Protein AF-A0A7D5QS75-F1 (afdb_monomer_lite)

Structure (mmCIF, N/CA/C/O backbone):
data_AF-A0A7D5QS75-F1
#
_entry.id   AF-A0A7D5QS75-F1
#
loop_
_atom_site.group_PDB
_atom_site.id
_atom_site.type_symbol
_atom_site.label_atom_i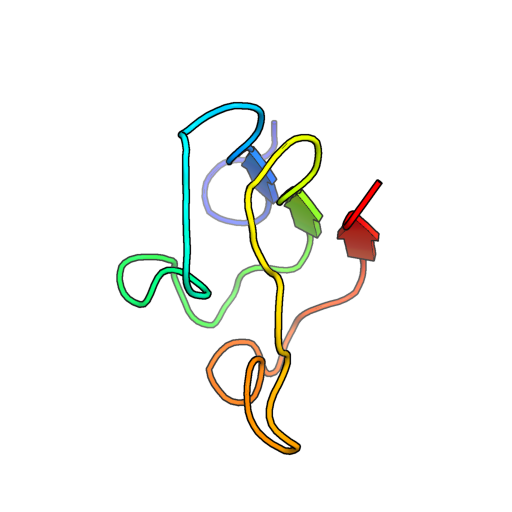d
_atom_site.label_alt_id
_atom_site.label_comp_id
_atom_site.label_asym_id
_atom_site.label_entity_id
_atom_site.label_seq_i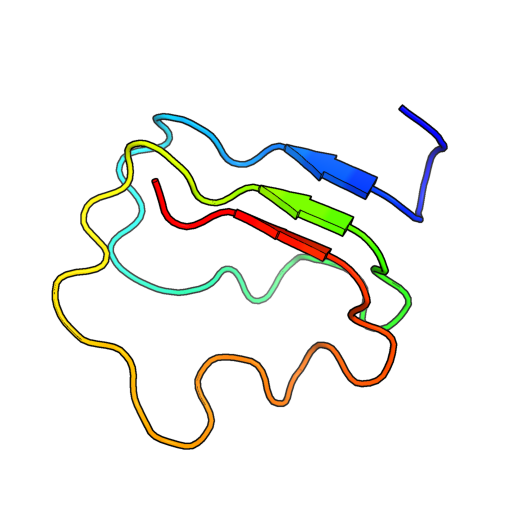d
_atom_site.pdbx_PDB_ins_code
_atom_site.Cartn_x
_atom_site.Cartn_y
_atom_site.Cartn_z
_atom_site.occupancy
_atom_site.B_iso_or_equiv
_atom_site.auth_seq_id
_atom_site.auth_comp_id
_atom_site.auth_asym_id
_atom_site.auth_atom_id
_atom_site.pdbx_PDB_model_num
ATOM 1 N N . VAL A 1 1 ? -1.087 12.758 9.472 1.00 57.44 1 VAL A N 1
ATOM 2 C CA . VAL A 1 1 ? -0.984 11.283 9.394 1.00 57.44 1 VAL A CA 1
ATOM 3 C C . VAL A 1 1 ? -1.399 10.711 10.737 1.00 57.44 1 VAL A C 1
ATOM 5 O O . VAL A 1 1 ? -0.808 11.096 11.739 1.00 57.44 1 VAL A O 1
ATOM 8 N N . VAL A 1 2 ? -2.445 9.882 10.783 1.00 64.00 2 VAL A N 1
ATOM 9 C CA . VAL A 1 2 ? -2.774 9.136 12.008 1.00 64.00 2 VAL A CA 1
ATOM 10 C C . VAL A 1 2 ? -1.895 7.881 12.017 1.00 64.00 2 VAL A C 1
ATOM 12 O O . VAL A 1 2 ? -1.994 7.092 11.070 1.00 64.00 2 VAL A O 1
ATOM 15 N N . PRO A 1 3 ? -1.002 7.710 13.008 1.00 69.25 3 PRO A N 1
ATOM 16 C CA . PRO A 1 3 ? -0.095 6.570 13.044 1.00 69.25 3 PRO A CA 1
ATOM 17 C C . PRO A 1 3 ? -0.882 5.254 13.050 1.00 69.25 3 PRO A C 1
ATOM 19 O O . PRO A 1 3 ? -1.942 5.163 13.667 1.00 69.25 3 PRO A O 1
ATOM 22 N N . ASN A 1 4 ? -0.365 4.249 12.341 1.00 73.56 4 ASN A N 1
ATOM 23 C CA . ASN A 1 4 ? -0.946 2.905 12.195 1.00 73.56 4 ASN A CA 1
ATOM 24 C C . ASN A 1 4 ? -2.304 2.825 11.464 1.00 73.56 4 ASN A C 1
ATOM 26 O O . ASN A 1 4 ? -2.932 1.768 11.467 1.00 73.56 4 ASN A O 1
ATOM 30 N N . ILE A 1 5 ? -2.750 3.914 10.823 1.00 92.81 5 ILE A N 1
ATOM 31 C CA . ILE A 1 5 ? -3.990 3.954 10.022 1.00 92.81 5 ILE A CA 1
ATOM 32 C C . ILE A 1 5 ? -3.721 4.387 8.576 1.00 92.81 5 ILE A C 1
ATOM 34 O O . ILE A 1 5 ? -4.381 3.902 7.655 1.00 92.81 5 ILE A O 1
ATOM 38 N N . SER A 1 6 ? -2.773 5.305 8.374 1.00 96.12 6 SER A N 1
ATOM 39 C CA . SER A 1 6 ? -2.486 5.922 7.078 1.00 96.12 6 SER A CA 1
ATOM 40 C C . SER A 1 6 ? -1.016 5.772 6.702 1.00 96.12 6 SER A C 1
ATOM 42 O O . SER A 1 6 ? -0.141 6.074 7.517 1.00 96.12 6 SER A O 1
ATOM 44 N N . TYR A 1 7 ? -0.768 5.341 5.464 1.00 96.06 7 TYR A N 1
ATOM 45 C CA . TYR A 1 7 ? 0.563 5.133 4.898 1.00 96.06 7 TYR A CA 1
ATOM 46 C C . TYR A 1 7 ? 0.702 5.888 3.579 1.00 96.06 7 TYR A C 1
ATOM 48 O O . TYR A 1 7 ? -0.129 5.747 2.683 1.00 96.06 7 TYR A O 1
ATOM 56 N N . GLN A 1 8 ? 1.764 6.690 3.488 1.00 96.00 8 GLN A N 1
ATOM 57 C CA . GLN A 1 8 ? 2.133 7.435 2.289 1.00 96.00 8 GLN A CA 1
ATOM 58 C C . GLN A 1 8 ? 3.334 6.759 1.635 1.00 96.00 8 GLN A C 1
ATOM 60 O O . GLN A 1 8 ? 4.423 6.727 2.207 1.00 96.00 8 GLN A O 1
ATOM 65 N N . CYS A 1 9 ? 3.121 6.206 0.448 1.00 95.81 9 CYS A N 1
ATOM 66 C CA . CYS A 1 9 ? 4.106 5.472 -0.337 1.00 95.81 9 CYS A CA 1
ATOM 67 C C . CYS A 1 9 ? 4.310 6.122 -1.714 1.00 95.81 9 CYS A C 1
ATOM 69 O O . CYS A 1 9 ? 4.535 5.422 -2.698 1.00 95.81 9 CYS A O 1
ATOM 71 N N . MET A 1 10 ? 4.220 7.451 -1.779 1.00 97.50 10 MET A N 1
ATOM 72 C CA . MET A 1 10 ? 4.314 8.226 -3.017 1.00 97.50 10 MET A CA 1
ATOM 73 C C . MET A 1 10 ? 5.735 8.231 -3.588 1.00 97.50 10 MET A C 1
ATOM 75 O O . MET A 1 10 ? 6.693 8.374 -2.829 1.00 97.50 10 MET A O 1
ATOM 79 N N . GLU A 1 11 ? 5.866 8.138 -4.913 1.00 97.88 11 GLU A N 1
ATOM 80 C CA . GLU A 1 11 ? 7.137 8.348 -5.638 1.00 97.88 11 GLU A CA 1
ATOM 81 C C . GLU A 1 11 ? 8.305 7.454 -5.156 1.00 97.88 11 GLU A C 1
ATOM 83 O O . GLU A 1 11 ? 9.484 7.797 -5.242 1.00 97.88 11 GLU A O 1
ATOM 88 N N . LEU A 1 12 ? 7.997 6.257 -4.651 1.00 97.31 12 LEU A N 1
ATOM 89 C CA . LEU A 1 12 ? 8.995 5.320 -4.119 1.00 97.31 12 LEU A CA 1
ATOM 90 C C . LEU A 1 12 ? 9.533 4.344 -5.177 1.00 97.31 12 LEU A C 1
ATOM 92 O O . LEU A 1 12 ? 10.244 3.396 -4.842 1.00 97.31 12 LEU A O 1
ATOM 96 N N . ASN A 1 13 ? 9.212 4.569 -6.455 1.00 97.38 13 ASN A N 1
ATOM 97 C CA . ASN A 1 13 ? 9.533 3.673 -7.569 1.00 97.38 13 ASN A CA 1
ATOM 98 C C . ASN A 1 13 ? 9.071 2.224 -7.323 1.00 97.38 13 ASN A C 1
ATOM 100 O O . ASN A 1 13 ? 9.772 1.266 -7.657 1.00 97.38 13 ASN A O 1
ATOM 104 N N . LEU A 1 14 ? 7.896 2.046 -6.715 1.00 97.25 14 LEU A N 1
ATOM 105 C CA . LEU A 1 14 ? 7.333 0.726 -6.444 1.00 97.25 14 LEU A CA 1
ATOM 106 C C . LEU A 1 14 ? 6.800 0.094 -7.731 1.00 97.25 14 LEU A C 1
ATOM 108 O O . LEU A 1 14 ? 6.082 0.725 -8.499 1.00 97.25 14 LEU A O 1
ATOM 112 N N . TYR A 1 15 ? 7.106 -1.187 -7.918 1.00 96.56 15 TYR A N 1
ATOM 113 C CA . TYR A 1 15 ? 6.596 -2.006 -9.028 1.00 96.56 15 TYR A CA 1
ATOM 114 C C . TYR A 1 15 ? 5.542 -3.026 -8.574 1.00 96.56 15 TYR A C 1
ATOM 116 O O . TYR A 1 15 ? 4.976 -3.755 -9.385 1.00 96.56 15 TYR A O 1
ATOM 124 N N . LYS A 1 16 ? 5.298 -3.104 -7.262 1.00 95.44 16 LYS A N 1
ATOM 125 C CA . LYS A 1 16 ? 4.305 -3.970 -6.624 1.00 95.44 16 LYS A CA 1
ATOM 126 C C . LYS A 1 16 ? 3.753 -3.297 -5.370 1.00 95.44 16 LYS A C 1
ATOM 128 O O . LYS A 1 16 ? 4.397 -2.416 -4.804 1.00 95.44 16 LYS A O 1
ATOM 133 N N . VAL A 1 17 ? 2.597 -3.766 -4.915 1.00 95.81 17 VAL A N 1
ATOM 134 C CA . VAL A 1 17 ? 2.016 -3.345 -3.637 1.00 95.81 17 VAL A CA 1
ATOM 135 C C . VAL A 1 17 ? 2.930 -3.807 -2.481 1.00 95.81 17 VAL A C 1
ATOM 137 O O . VAL A 1 17 ? 3.349 -4.970 -2.490 1.00 95.81 17 VAL A O 1
ATOM 140 N N . PRO A 1 18 ? 3.281 -2.934 -1.515 1.00 93.94 18 PRO A N 1
ATOM 141 C CA . PRO A 1 18 ? 4.106 -3.303 -0.363 1.00 93.94 18 PRO A CA 1
ATOM 142 C C . PRO A 1 18 ? 3.427 -4.337 0.545 1.00 93.94 18 PRO A C 1
ATOM 144 O O . PRO A 1 18 ? 2.219 -4.291 0.754 1.00 93.94 18 PRO A O 1
ATOM 147 N N . ASP A 1 19 ? 4.212 -5.242 1.124 1.00 92.00 19 ASP A N 1
ATOM 148 C CA . ASP A 1 19 ? 3.774 -6.296 2.054 1.00 92.00 19 ASP A CA 1
ATOM 149 C C . ASP A 1 19 ? 4.145 -6.003 3.521 1.00 92.00 19 ASP A C 1
ATOM 151 O O . ASP A 1 19 ? 3.677 -6.679 4.434 1.00 92.00 19 ASP A O 1
ATOM 155 N N . ASN A 1 20 ? 4.942 -4.961 3.765 1.00 91.06 20 ASN A N 1
ATOM 156 C CA . ASN A 1 20 ? 5.397 -4.525 5.087 1.00 91.06 20 ASN A CA 1
ATOM 157 C C . ASN A 1 20 ? 4.485 -3.471 5.746 1.00 91.06 20 ASN A C 1
ATOM 159 O O . ASN A 1 20 ? 4.883 -2.829 6.720 1.00 91.06 20 ASN A O 1
ATOM 163 N N . ILE A 1 21 ? 3.280 -3.274 5.214 1.00 94.12 21 ILE A N 1
ATOM 164 C CA . ILE A 1 21 ? 2.286 -2.332 5.732 1.00 94.12 21 ILE A CA 1
ATOM 165 C C . ILE A 1 21 ? 1.246 -3.112 6.560 1.00 94.12 21 ILE A C 1
ATOM 167 O O . ILE A 1 21 ? 0.784 -4.160 6.107 1.00 94.12 21 ILE A O 1
ATOM 171 N N . PRO A 1 22 ? 0.851 -2.643 7.762 1.00 95.38 22 PRO A N 1
ATOM 172 C CA . PRO A 1 22 ? -0.112 -3.346 8.604 1.00 95.38 22 PRO A CA 1
ATOM 173 C C . PRO A 1 22 ? -1.461 -3.587 7.930 1.00 95.38 22 PRO A C 1
ATOM 175 O O . PRO A 1 22 ? -1.994 -2.722 7.232 1.00 95.38 22 PRO A O 1
ATOM 178 N N . THR A 1 23 ? -2.065 -4.733 8.239 1.00 95.38 23 THR A N 1
ATOM 179 C CA . THR A 1 23 ? -3.386 -5.138 7.732 1.00 95.38 23 THR A CA 1
ATOM 180 C C . THR A 1 23 ? -4.526 -4.224 8.204 1.00 95.38 23 THR A C 1
ATOM 182 O O . THR A 1 23 ? -5.569 -4.171 7.559 1.00 95.38 23 THR A O 1
ATOM 185 N N . SER A 1 24 ? -4.317 -3.463 9.288 1.00 95.69 24 SER A N 1
ATOM 186 C CA . SER A 1 24 ? -5.244 -2.449 9.820 1.00 95.69 24 SER A CA 1
ATOM 187 C C . SER A 1 24 ? -5.216 -1.114 9.062 1.00 95.69 24 SER A C 1
ATOM 189 O O . SER A 1 24 ? -5.828 -0.135 9.493 1.00 95.69 24 SER A O 1
ATOM 191 N N . THR A 1 25 ? -4.448 -1.022 7.974 1.00 96.38 25 THR A N 1
ATOM 192 C CA . THR A 1 25 ? -4.340 0.202 7.174 1.00 96.38 25 THR A CA 1
ATOM 193 C C . THR A 1 25 ? -5.677 0.549 6.536 1.00 96.38 25 THR A C 1
ATOM 195 O O . THR A 1 25 ? -6.281 -0.275 5.855 1.00 96.38 25 THR A O 1
ATOM 198 N N . LYS A 1 26 ? -6.108 1.801 6.715 1.00 97.44 26 LYS A N 1
ATOM 199 C CA . LYS A 1 26 ? -7.354 2.335 6.144 1.00 97.44 26 LYS A CA 1
ATOM 200 C C . LYS A 1 26 ? -7.107 3.284 4.985 1.00 97.44 26 LYS A C 1
ATOM 202 O O . LYS A 1 26 ? -7.985 3.443 4.145 1.00 97.44 26 LYS A O 1
ATOM 207 N N . ILE A 1 27 ? -5.941 3.923 4.948 1.00 97.75 27 ILE A N 1
ATOM 208 C CA . ILE A 1 27 ? -5.575 4.893 3.915 1.00 97.75 27 ILE A CA 1
ATOM 209 C C . ILE A 1 27 ? -4.202 4.509 3.375 1.00 97.75 27 ILE A C 1
ATOM 211 O O . ILE A 1 27 ? -3.220 4.555 4.120 1.00 97.75 27 ILE A O 1
ATOM 215 N N . LEU A 1 28 ? -4.144 4.147 2.098 1.00 97.31 28 LEU A N 1
ATOM 216 C CA . LEU A 1 28 ? -2.914 3.792 1.402 1.00 97.31 28 LEU A CA 1
ATOM 217 C C . LEU A 1 28 ? -2.758 4.670 0.166 1.00 97.31 28 LEU A C 1
ATOM 219 O O . LEU A 1 28 ? -3.592 4.637 -0.734 1.00 97.31 28 LEU A O 1
ATOM 223 N N . ASP A 1 29 ? -1.679 5.435 0.131 1.00 97.94 29 ASP A N 1
ATOM 224 C CA . ASP A 1 29 ? -1.323 6.262 -1.014 1.00 97.94 29 ASP A CA 1
ATOM 225 C C . ASP A 1 29 ? -0.125 5.639 -1.732 1.00 97.94 29 ASP A C 1
ATOM 227 O O . ASP A 1 29 ? 0.969 5.570 -1.174 1.00 97.94 29 ASP A O 1
ATOM 231 N N . LEU A 1 30 ? -0.358 5.140 -2.943 1.00 98.12 30 LEU A N 1
ATOM 232 C CA . L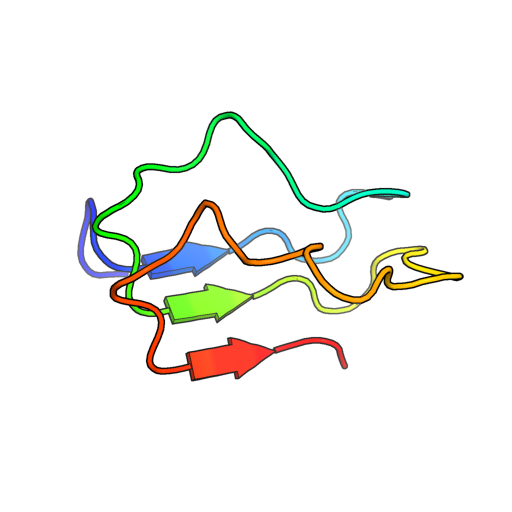EU A 1 30 ? 0.637 4.556 -3.842 1.00 98.12 30 LEU A CA 1
ATOM 233 C C . LEU A 1 30 ? 0.808 5.407 -5.106 1.00 98.12 30 LEU A C 1
ATOM 235 O O . LEU A 1 30 ? 1.306 4.890 -6.110 1.00 98.12 30 LEU A O 1
ATOM 239 N N . SER A 1 31 ? 0.420 6.683 -5.070 1.00 98.31 31 SER A N 1
ATOM 240 C CA . SER A 1 31 ? 0.538 7.573 -6.222 1.00 98.31 31 SER A CA 1
ATOM 241 C C . SER A 1 31 ? 1.989 7.732 -6.695 1.00 98.31 31 SER A C 1
ATOM 243 O O . SER A 1 31 ? 2.954 7.549 -5.942 1.00 98.31 31 SER A O 1
ATOM 245 N N . PHE A 1 32 ? 2.161 8.033 -7.979 1.00 97.94 32 PHE A N 1
ATOM 246 C CA . PHE A 1 32 ? 3.459 8.230 -8.631 1.00 97.94 32 PHE A CA 1
ATOM 247 C C . PHE A 1 32 ? 4.399 7.011 -8.544 1.00 97.94 32 PHE A C 1
ATOM 249 O O . PHE A 1 32 ? 5.622 7.154 -8.498 1.00 97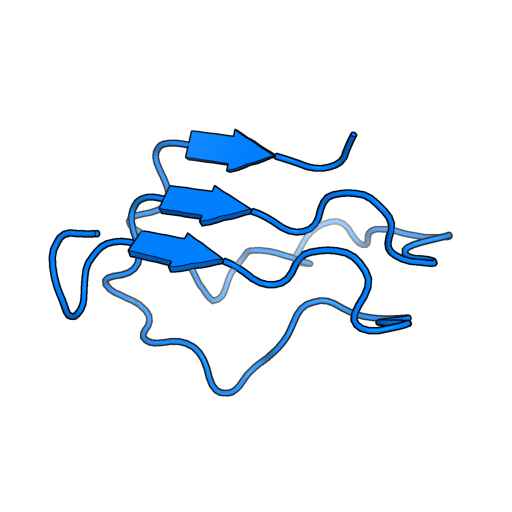.94 32 PHE A O 1
ATOM 256 N N . ASN A 1 33 ? 3.846 5.794 -8.528 1.00 98.31 33 ASN A N 1
ATOM 257 C CA . ASN A 1 33 ? 4.615 4.549 -8.618 1.00 98.31 33 ASN A CA 1
ATOM 258 C C . ASN A 1 33 ? 4.455 3.855 -9.977 1.00 98.31 33 ASN A C 1
ATOM 260 O O . ASN A 1 33 ? 3.530 4.115 -10.739 1.00 98.31 33 ASN A O 1
ATOM 264 N N . HIS A 1 34 ? 5.339 2.897 -10.258 1.00 97.62 34 HIS A N 1
ATOM 265 C CA . HIS A 1 34 ? 5.387 2.144 -11.518 1.00 97.62 34 HIS A CA 1
ATOM 266 C C . HIS A 1 34 ? 4.569 0.848 -11.442 1.00 97.62 34 HIS A C 1
ATOM 268 O O . HIS A 1 34 ? 5.019 -0.225 -11.860 1.00 97.62 34 HIS A O 1
ATOM 274 N N . LEU A 1 35 ? 3.360 0.930 -10.877 1.00 96.06 35 LEU A N 1
ATOM 275 C CA . LEU A 1 35 ? 2.438 -0.200 -10.720 1.00 96.06 35 LEU A CA 1
ATOM 276 C C . LEU A 1 35 ? 1.758 -0.532 -12.060 1.00 96.06 35 LEU A C 1
ATOM 278 O O . LEU A 1 35 ? 0.559 -0.346 -12.236 1.00 96.06 35 LEU A O 1
ATOM 282 N N . ASN A 1 36 ? 2.534 -1.036 -13.022 1.00 93.38 36 ASN A N 1
ATOM 283 C CA . ASN A 1 36 ? 2.076 -1.282 -14.398 1.00 93.38 36 ASN A CA 1
ATOM 284 C C . ASN A 1 36 ? 0.976 -2.355 -14.506 1.00 93.38 36 ASN A C 1
ATOM 286 O O . ASN A 1 36 ? 0.203 -2.360 -15.463 1.00 93.38 36 ASN A O 1
ATOM 290 N N . HIS A 1 37 ? 0.908 -3.278 -13.542 1.00 93.81 37 HIS A N 1
ATOM 291 C CA . HIS A 1 37 ? -0.091 -4.343 -13.500 1.00 93.81 37 HIS A CA 1
ATOM 292 C C . HIS A 1 37 ? -0.586 -4.580 -12.072 1.00 93.81 37 HIS A C 1
ATOM 294 O O . HIS A 1 37 ? 0.207 -4.792 -11.154 1.00 93.81 37 HIS A O 1
ATOM 300 N N . LEU A 1 38 ? -1.909 -4.617 -11.908 1.00 95.25 38 LEU A N 1
ATOM 301 C CA . LEU A 1 38 ? -2.577 -5.009 -10.670 1.00 95.25 38 LEU A CA 1
ATOM 302 C C . LEU A 1 38 ? -3.285 -6.347 -10.890 1.00 95.25 38 LEU A C 1
ATOM 304 O O . LEU A 1 38 ? -4.104 -6.494 -11.797 1.00 95.25 38 LEU A O 1
ATOM 308 N N . GLY A 1 39 ? -2.943 -7.335 -10.069 1.00 94.25 39 GLY A N 1
ATOM 309 C CA . GLY A 1 39 ? -3.626 -8.620 -10.043 1.00 94.25 39 GLY A CA 1
ATOM 3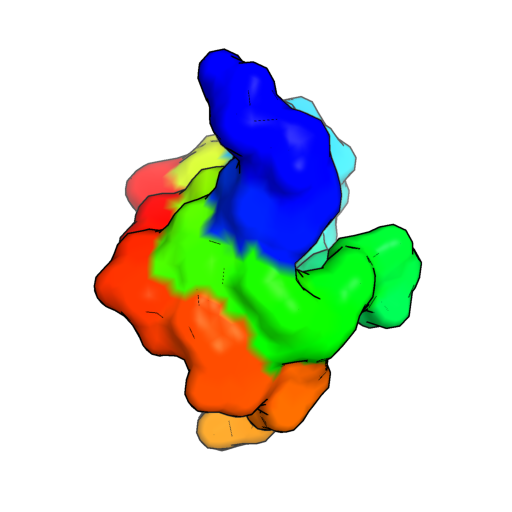10 C C . GLY A 1 39 ? -4.948 -8.529 -9.282 1.00 94.25 39 GLY A C 1
ATOM 311 O O . GLY A 1 39 ? -5.165 -7.623 -8.479 1.00 94.25 39 GLY A O 1
ATOM 312 N N . SER A 1 40 ? -5.815 -9.526 -9.465 1.00 95.31 40 SER A N 1
ATOM 313 C CA . SER A 1 40 ? -7.139 -9.583 -8.821 1.00 95.31 40 SER A CA 1
ATOM 314 C C . SER A 1 40 ? -7.100 -9.554 -7.286 1.00 95.31 40 SER A C 1
ATOM 316 O O . SER A 1 40 ? -8.092 -9.213 -6.655 1.00 95.31 40 SER A O 1
ATOM 318 N N . HIS A 1 41 ? -5.959 -9.904 -6.686 1.00 95.06 41 HIS A N 1
ATOM 319 C CA . HIS A 1 41 ? -5.754 -9.987 -5.237 1.00 95.06 41 HIS A CA 1
ATOM 320 C C . HIS A 1 41 ? -4.643 -9.046 -4.738 1.00 95.06 41 HIS A C 1
ATOM 322 O O . H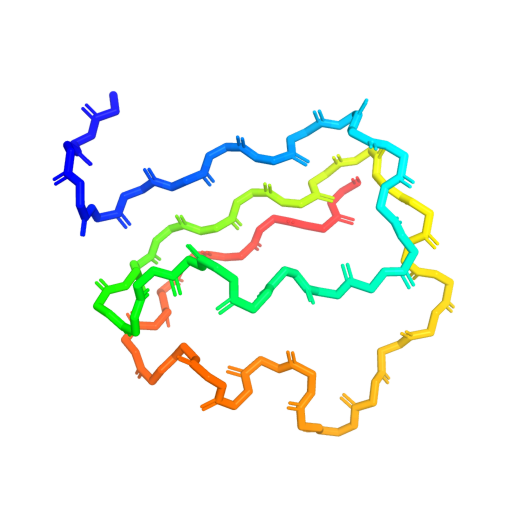IS A 1 41 ? -4.118 -9.235 -3.643 1.00 95.06 41 HIS A O 1
ATOM 328 N N . SER A 1 42 ? -4.267 -8.026 -5.523 1.00 95.56 42 SER A N 1
ATOM 329 C CA . SER A 1 42 ? -3.158 -7.111 -5.191 1.00 95.56 42 SER A CA 1
ATOM 330 C C . SER A 1 42 ? -3.309 -6.396 -3.844 1.00 95.56 42 SER A C 1
ATOM 332 O O . SER A 1 42 ? -2.304 -6.019 -3.252 1.00 95.56 42 SER A O 1
ATOM 334 N N . PHE A 1 43 ? -4.538 -6.245 -3.347 1.00 96.50 43 PHE A N 1
ATOM 335 C CA . PHE A 1 43 ? -4.835 -5.554 -2.089 1.00 96.50 43 PHE A CA 1
ATOM 336 C C . PHE A 1 43 ? -5.464 -6.464 -1.025 1.00 96.50 43 PHE A C 1
ATOM 338 O O . PHE A 1 43 ? -5.961 -5.973 -0.016 1.00 96.50 43 PHE A O 1
ATOM 345 N N . SER A 1 44 ? -5.433 -7.790 -1.204 1.00 95.94 44 SER A N 1
ATOM 346 C CA . SER A 1 44 ? -6.042 -8.734 -0.250 1.00 95.94 44 SER A CA 1
ATOM 347 C C . SER A 1 44 ? -5.415 -8.694 1.151 1.00 95.94 44 SER A C 1
ATOM 349 O O . SER A 1 44 ? -6.058 -9.107 2.111 1.00 95.94 44 SER A O 1
ATOM 351 N N . SER A 1 45 ? -4.198 -8.159 1.287 1.00 95.00 45 SER A N 1
ATOM 352 C CA . SER A 1 45 ? -3.535 -7.930 2.579 1.00 95.00 45 SER A CA 1
ATOM 353 C C . SER A 1 45 ? -4.115 -6.754 3.381 1.00 95.00 45 SER A C 1
ATOM 355 O O . SER A 1 45 ? -3.756 -6.594 4.544 1.00 95.00 45 SER A O 1
ATOM 357 N N . PHE A 1 46 ? -5.009 -5.943 2.803 1.00 96.50 46 PHE A N 1
ATOM 358 C CA . PHE A 1 46 ? -5.576 -4.744 3.437 1.00 96.50 46 PHE A CA 1
ATOM 359 C C . PHE A 1 46 ? -7.100 -4.859 3.600 1.00 96.50 46 PHE A C 1
ATOM 361 O O . PHE A 1 46 ? -7.853 -4.158 2.922 1.00 96.50 46 PHE A O 1
ATOM 368 N N . PRO A 1 47 ? -7.593 -5.741 4.489 1.00 96.31 47 PRO A N 1
ATOM 369 C CA . PRO A 1 47 ? -9.030 -5.954 4.673 1.00 96.31 47 PRO A CA 1
ATOM 370 C C . PRO A 1 47 ? -9.772 -4.725 5.222 1.00 96.31 47 PRO A C 1
ATOM 372 O O . PRO A 1 47 ? -10.986 -4.635 5.068 1.00 96.31 47 PRO A O 1
ATOM 375 N N . GLU A 1 48 ? -9.066 -3.784 5.857 1.00 97.00 48 GLU A N 1
ATOM 376 C CA . GLU A 1 48 ? -9.650 -2.553 6.403 1.00 97.00 48 GLU A CA 1
ATOM 377 C C . GLU A 1 48 ? -9.507 -1.333 5.479 1.00 97.00 48 GLU A C 1
ATOM 379 O O . GLU A 1 48 ? -9.851 -0.223 5.893 1.00 97.00 48 GLU A O 1
ATOM 384 N N . LEU A 1 49 ? -9.009 -1.504 4.247 1.00 97.31 49 LEU A N 1
ATOM 385 C CA . LEU A 1 49 ? -8.727 -0.386 3.347 1.00 97.31 49 LEU A CA 1
ATOM 386 C C . LEU A 1 49 ? -10.007 0.381 2.983 1.00 97.31 49 LEU A C 1
ATOM 388 O O . LEU A 1 49 ? -10.979 -0.194 2.501 1.00 97.31 49 LEU A O 1
ATOM 392 N N . GLN A 1 50 ? -9.993 1.696 3.202 1.00 97.69 50 GLN A N 1
ATOM 393 C CA . GLN A 1 50 ? -11.115 2.601 2.923 1.00 97.69 50 GLN A CA 1
ATOM 394 C C . GLN A 1 50 ? -10.778 3.596 1.814 1.00 97.69 50 GLN A C 1
ATOM 396 O O . GLN A 1 50 ? -11.651 3.965 1.033 1.00 97.69 50 GLN A O 1
ATOM 401 N N . VAL A 1 51 ? -9.518 4.030 1.746 1.00 98.06 51 VAL A N 1
ATOM 402 C CA . VAL A 1 51 ? -9.013 4.974 0.748 1.00 98.06 51 VAL A CA 1
ATOM 403 C C . VAL A 1 51 ? -7.746 4.404 0.128 1.00 98.06 51 VAL A C 1
ATOM 405 O O . VAL A 1 51 ? -6.814 4.023 0.841 1.00 98.06 51 VAL A O 1
ATOM 408 N N . LEU A 1 52 ? -7.729 4.370 -1.200 1.00 97.94 52 LEU A N 1
ATOM 409 C CA . LEU A 1 52 ? -6.601 3.952 -2.016 1.00 97.94 52 LEU A CA 1
ATOM 410 C C . LEU A 1 52 ? -6.337 5.031 -3.065 1.00 97.94 52 LEU A C 1
ATOM 412 O O . LEU A 1 52 ? -7.233 5.335 -3.852 1.00 97.94 52 LEU A O 1
ATOM 416 N N . ASP A 1 53 ? -5.124 5.574 -3.076 1.00 98.19 53 ASP A N 1
ATOM 417 C CA . ASP A 1 53 ? -4.653 6.462 -4.138 1.00 98.19 53 ASP A CA 1
ATOM 418 C C . ASP A 1 53 ? -3.649 5.720 -5.031 1.00 98.19 53 ASP A C 1
ATOM 420 O O . ASP A 1 53 ? -2.707 5.097 -4.536 1.00 98.19 53 ASP A O 1
ATOM 424 N N . LEU A 1 54 ? -3.893 5.748 -6.341 1.00 97.38 54 LEU A N 1
ATOM 425 C CA . LEU A 1 54 ? -3.071 5.136 -7.394 1.00 97.38 54 LEU A CA 1
ATOM 426 C C . LEU A 1 54 ? -2.729 6.148 -8.502 1.00 97.38 54 LEU A C 1
ATOM 428 O O . LEU A 1 54 ? -2.408 5.727 -9.613 1.00 97.38 54 LEU A O 1
ATOM 432 N N . SER A 1 55 ? -2.888 7.448 -8.227 1.00 96.19 55 SER A N 1
ATOM 433 C CA . SER A 1 55 ? -2.710 8.526 -9.210 1.00 96.19 55 SER A CA 1
ATOM 434 C C . SER A 1 55 ? -1.314 8.566 -9.826 1.00 96.19 55 SER A C 1
ATOM 436 O O . SER A 1 55 ? -0.336 8.219 -9.127 1.00 96.19 55 SER A O 1
#

Secondary structure (DSSP, 8-state):
--TTTEEE-TTS--SS--SSS-TT--EEE-TTS------TTTTTT-TT--EEE--

Radius of gyration: 10.46 Å; chains: 1; bounding box: 21×21×27 Å

InterPro domains:
  IPR001611 Leucine-rich repeat [PF13855] (26-55)
  IPR032675 Leucine-rich repeat domain superfamily [G3DSA:3.80.10.10] (1-55)

pLDDT: mean 93.99, std 8.15, range [57.44, 98.31]

Sequence (55 aa):
VVPNISYQCMELNLYKVPDNIPTSTKILDLSFNHLNHLGSHSFSSFPELQVLDLS

Foldseek 3Di:
DPPLAEDAQELVQDCAQDPPRALNHAYYEHANYNPVDDDPCRCVSNPNHNYYHHD

Organism: Camelus dromedarius (NCBI:txid9838)